Protein AF-A0A3N5ZUY0-F1 (afdb_monomer)

Radius of gyration: 18.71 Å; Cα contacts (8 Å, |Δi|>4): 195; chains: 1; bounding box: 30×51×69 Å

Structure (mmCIF, N/CA/C/O backbone):
data_AF-A0A3N5ZUY0-F1
#
_entry.id   AF-A0A3N5ZUY0-F1
#
loop_
_atom_site.group_PDB
_atom_site.id
_atom_site.type_symbol
_atom_site.label_atom_id
_atom_site.label_alt_id
_atom_site.label_comp_id
_atom_site.label_asym_id
_atom_site.label_entity_id
_atom_site.label_seq_id
_atom_site.pdbx_PDB_ins_code
_atom_site.Cartn_x
_atom_site.Cartn_y
_atom_site.Cartn_z
_atom_site.occupancy
_atom_site.B_iso_or_equiv
_atom_site.auth_seq_id
_atom_site.auth_comp_id
_atom_site.auth_asym_id
_atom_site.auth_atom_id
_atom_site.pdbx_PDB_model_num
ATOM 1 N N . MET A 1 1 ? 8.581 -37.734 46.203 1.00 35.03 1 MET A N 1
ATOM 2 C CA . MET A 1 1 ? 8.611 -36.253 46.186 1.00 35.03 1 MET A CA 1
ATOM 3 C C . MET A 1 1 ? 8.329 -35.768 44.762 1.00 35.03 1 MET A C 1
ATOM 5 O O . MET A 1 1 ? 8.780 -36.423 43.837 1.00 35.03 1 MET A O 1
ATOM 9 N N . LYS A 1 2 ? 7.521 -34.695 44.662 1.00 36.44 2 LYS A N 1
ATOM 10 C CA . LYS A 1 2 ? 7.047 -33.852 43.527 1.00 36.44 2 LYS A CA 1
ATOM 11 C C . LYS A 1 2 ? 7.991 -33.642 42.307 1.00 36.44 2 LYS A C 1
ATOM 13 O O . LYS A 1 2 ? 9.194 -33.758 42.501 1.00 36.44 2 LYS A O 1
ATOM 18 N N . PRO A 1 3 ? 7.510 -33.034 41.188 1.00 45.50 3 PRO A N 1
ATOM 19 C CA . PRO A 1 3 ? 6.177 -33.120 40.562 1.00 45.50 3 PRO A CA 1
ATOM 20 C C . PRO A 1 3 ? 6.209 -33.216 39.010 1.00 45.50 3 PRO A C 1
ATOM 22 O O . PRO A 1 3 ? 7.236 -33.026 38.365 1.00 45.50 3 PRO A O 1
ATOM 25 N N . ALA A 1 4 ? 5.033 -33.459 38.423 1.00 44.31 4 ALA A N 1
ATOM 26 C CA . ALA A 1 4 ? 4.738 -33.333 36.997 1.00 44.31 4 ALA A CA 1
ATOM 27 C C . ALA A 1 4 ? 4.860 -31.877 36.506 1.00 44.31 4 ALA A C 1
ATOM 29 O O . ALA A 1 4 ? 4.351 -30.960 37.155 1.00 44.31 4 ALA A O 1
ATOM 30 N N . ALA A 1 5 ? 5.489 -31.676 35.346 1.00 41.47 5 ALA A N 1
ATOM 31 C CA . ALA A 1 5 ? 5.470 -30.406 34.631 1.00 41.47 5 ALA A CA 1
ATOM 32 C C . ALA A 1 5 ? 4.266 -30.382 33.682 1.00 41.47 5 ALA A C 1
ATOM 34 O O . ALA A 1 5 ? 4.238 -31.069 32.663 1.00 41.47 5 ALA A O 1
ATOM 35 N N . ALA A 1 6 ? 3.258 -29.595 34.050 1.00 41.34 6 ALA A N 1
ATOM 36 C CA . ALA A 1 6 ? 2.217 -29.157 33.140 1.00 41.34 6 ALA A CA 1
ATOM 37 C C . ALA A 1 6 ? 2.838 -28.184 32.126 1.00 41.34 6 ALA A C 1
ATOM 39 O O . ALA A 1 6 ? 3.292 -27.102 32.501 1.00 41.34 6 ALA A O 1
ATOM 40 N N . SER A 1 7 ? 2.862 -28.551 30.845 1.00 37.34 7 SER A N 1
ATOM 41 C CA . SER A 1 7 ? 3.088 -27.591 29.763 1.00 37.34 7 SER A CA 1
ATOM 42 C C . SER A 1 7 ? 1.818 -26.763 29.597 1.00 37.34 7 SER A C 1
ATOM 44 O O . SER A 1 7 ? 0.876 -27.170 28.922 1.00 37.34 7 SER A O 1
ATOM 46 N N . GLY A 1 8 ? 1.779 -25.625 30.288 1.00 31.70 8 GLY A N 1
ATOM 47 C CA . GLY A 1 8 ? 0.715 -24.639 30.166 1.00 31.70 8 GLY A CA 1
ATOM 48 C C . GLY A 1 8 ? 0.683 -24.042 28.763 1.00 31.70 8 GLY A C 1
ATOM 49 O O . GLY A 1 8 ? 1.672 -23.496 28.277 1.00 31.70 8 GLY A O 1
ATOM 50 N N . THR A 1 9 ? -0.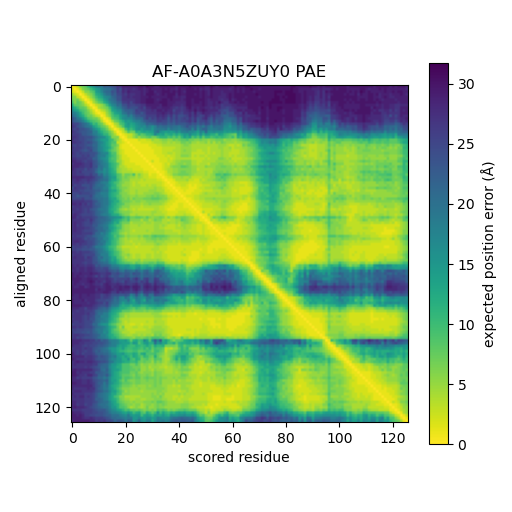473 -24.138 28.116 1.00 41.47 9 THR A N 1
ATOM 51 C CA . THR A 1 9 ? -0.840 -23.307 26.973 1.00 41.47 9 THR A CA 1
ATOM 52 C C . THR A 1 9 ? -0.956 -21.865 27.467 1.00 41.47 9 THR A C 1
ATOM 54 O O . THR A 1 9 ? -1.789 -21.571 28.322 1.00 41.47 9 THR A O 1
ATOM 57 N N . MET A 1 10 ? -0.097 -20.973 26.975 1.00 32.56 10 MET A N 1
ATOM 58 C CA . MET A 1 10 ? -0.219 -19.538 27.243 1.00 32.56 10 MET A CA 1
ATOM 59 C C . MET A 1 10 ? -1.431 -18.974 26.481 1.00 32.56 10 MET A C 1
ATOM 61 O O . MET A 1 10 ? -1.595 -19.307 25.302 1.00 32.56 10 MET A O 1
ATOM 65 N N . PRO A 1 11 ? -2.264 -18.122 27.101 1.00 35.81 11 PRO A N 1
ATOM 66 C CA . PRO A 1 11 ? -3.326 -17.423 26.391 1.00 35.81 11 PRO A CA 1
ATOM 67 C C . PRO A 1 11 ? -2.713 -16.398 25.425 1.00 35.81 11 PRO A C 1
ATOM 69 O O . PRO A 1 11 ? -1.910 -15.551 25.818 1.00 35.81 11 PRO A O 1
ATOM 72 N N . ARG A 1 12 ? -3.078 -16.495 24.141 1.00 44.53 12 ARG A N 1
ATOM 73 C CA . ARG A 1 12 ? -2.864 -15.448 23.134 1.00 44.53 12 ARG A CA 1
ATOM 74 C C . ARG A 1 12 ? -3.970 -14.411 23.306 1.00 44.53 12 ARG A C 1
ATOM 76 O O . ARG A 1 12 ? -4.952 -14.480 22.587 1.00 44.53 12 ARG A O 1
ATOM 83 N N . ASP A 1 13 ? -3.804 -13.472 24.225 1.00 48.84 13 ASP A N 1
ATOM 84 C CA . ASP A 1 13 ? -4.672 -12.295 24.285 1.00 48.84 13 ASP A CA 1
ATOM 85 C C . ASP A 1 13 ? -3.832 -11.030 24.498 1.00 48.84 13 ASP A C 1
ATOM 87 O O . ASP A 1 13 ? -3.053 -10.944 25.447 1.00 48.84 13 ASP A O 1
ATOM 91 N N . GLY A 1 14 ? -3.999 -10.049 23.599 1.00 34.62 14 GLY A N 1
ATOM 92 C CA . GLY A 1 14 ? -3.735 -8.634 23.899 1.00 34.62 14 GLY A CA 1
ATOM 93 C C . GLY A 1 14 ? -2.702 -7.866 23.061 1.00 34.62 14 GLY A C 1
ATOM 94 O O . GLY A 1 14 ? -2.469 -6.700 23.357 1.00 34.62 14 GLY A O 1
ATOM 95 N N . GLY A 1 15 ? -2.067 -8.454 22.041 1.00 32.66 15 GLY A N 1
ATOM 96 C CA . GLY A 1 15 ? -0.881 -7.841 21.408 1.00 32.66 15 GLY A CA 1
ATOM 97 C C . GLY A 1 15 ? -1.078 -6.969 20.158 1.00 32.66 15 GLY A C 1
ATOM 98 O O . GLY A 1 15 ? -0.134 -6.299 19.757 1.00 32.66 15 GLY A O 1
ATOM 99 N N . THR A 1 16 ? -2.239 -6.974 19.503 1.00 46.00 16 THR A N 1
ATOM 100 C CA . THR A 1 16 ? -2.350 -6.447 18.124 1.00 46.00 16 THR A CA 1
ATOM 101 C C . THR A 1 16 ? -2.728 -4.970 18.028 1.00 46.00 16 THR A C 1
ATOM 103 O O . THR A 1 16 ? -2.230 -4.271 17.155 1.00 46.00 16 THR A O 1
ATOM 106 N N . MET A 1 17 ? -3.521 -4.441 18.963 1.00 38.72 17 MET A N 1
ATOM 107 C CA . MET A 1 17 ? -4.096 -3.095 18.808 1.00 38.72 17 MET A CA 1
ATOM 108 C C . MET A 1 17 ? -3.067 -1.951 18.928 1.00 38.72 17 MET A C 1
ATOM 110 O O . MET A 1 17 ? -3.258 -0.887 18.350 1.00 38.72 17 MET A O 1
ATOM 114 N N . HIS A 1 18 ? -1.972 -2.147 19.675 1.00 48.22 18 HIS A N 1
ATOM 115 C CA . HIS A 1 18 ? -0.906 -1.136 19.794 1.00 48.22 18 HIS A CA 1
ATOM 116 C C . HIS A 1 18 ? 0.048 -1.150 18.592 1.00 48.22 18 HIS A C 1
ATOM 118 O O . HIS A 1 18 ? 0.488 -0.091 18.155 1.00 48.22 18 HIS A O 1
ATOM 124 N N . ALA A 1 19 ? 0.313 -2.330 18.020 1.00 54.09 19 ALA A N 1
ATOM 125 C CA . ALA A 1 19 ? 1.158 -2.459 16.836 1.00 54.09 19 ALA A CA 1
ATOM 126 C C . ALA A 1 19 ? 0.543 -1.737 15.623 1.00 54.09 19 ALA A C 1
ATOM 128 O O . ALA A 1 19 ? 1.266 -1.076 14.881 1.00 54.09 19 ALA A O 1
ATOM 129 N N . ASP A 1 20 ? -0.785 -1.78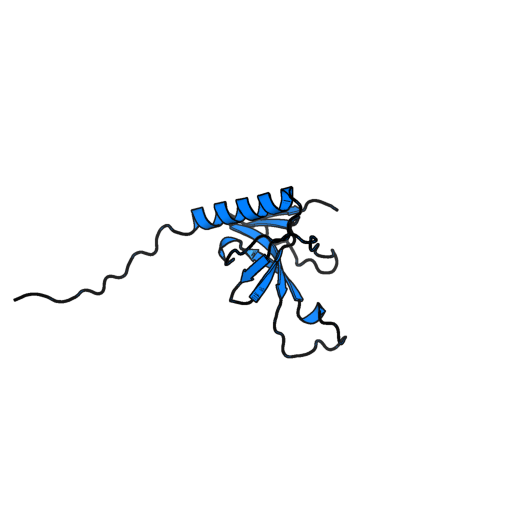5 15.483 1.00 65.25 20 ASP A N 1
ATOM 130 C CA . ASP A 1 20 ? -1.518 -1.115 14.403 1.00 65.25 20 ASP A CA 1
ATOM 131 C C . ASP A 1 20 ? -1.500 0.414 14.537 1.00 65.25 20 ASP A C 1
ATOM 133 O O . ASP A 1 20 ? -1.369 1.129 13.546 1.00 65.25 20 ASP A O 1
ATOM 137 N N . ALA A 1 21 ? -1.585 0.948 15.757 1.00 71.94 21 ALA A N 1
ATOM 138 C CA . ALA A 1 21 ? -1.545 2.393 15.975 1.00 71.94 21 ALA A CA 1
ATOM 139 C C . ALA A 1 21 ? -0.154 2.981 15.674 1.00 71.94 21 ALA A C 1
ATOM 141 O O . ALA A 1 21 ? -0.055 4.005 14.994 1.00 71.94 21 ALA A O 1
ATOM 142 N N . ASP A 1 22 ? 0.914 2.314 16.120 1.00 73.19 22 ASP A N 1
ATOM 143 C CA . ASP A 1 22 ? 2.299 2.735 15.869 1.00 73.19 22 ASP A CA 1
ATOM 144 C C . ASP A 1 22 ? 2.653 2.636 14.378 1.00 73.19 22 ASP A C 1
ATOM 146 O O . ASP A 1 22 ? 3.270 3.539 13.804 1.00 73.19 22 ASP A O 1
ATOM 150 N N . ALA A 1 23 ? 2.188 1.568 13.731 1.00 71.56 23 ALA A N 1
ATOM 151 C CA . ALA A 1 23 ? 2.246 1.369 12.293 1.00 71.56 23 ALA A CA 1
ATOM 152 C C . ALA A 1 23 ? 1.615 2.522 11.507 1.00 71.56 23 ALA A C 1
ATOM 154 O O . ALA A 1 23 ? 2.241 3.121 10.629 1.00 71.56 23 ALA A O 1
ATOM 155 N N . ILE A 1 24 ? 0.364 2.842 11.841 1.00 76.25 24 ILE A N 1
ATOM 156 C CA . ILE A 1 24 ? -0.407 3.899 11.193 1.00 76.25 24 ILE A CA 1
ATOM 157 C C . ILE A 1 24 ? 0.244 5.258 11.452 1.00 76.25 24 ILE A C 1
ATOM 159 O O . ILE A 1 24 ? 0.366 6.056 10.522 1.00 76.25 24 ILE A O 1
ATOM 163 N N . ALA A 1 25 ? 0.717 5.521 12.673 1.00 79.44 25 ALA A N 1
ATOM 164 C CA . ALA A 1 25 ? 1.403 6.763 13.015 1.00 79.44 25 ALA A CA 1
ATOM 165 C C . ALA A 1 25 ? 2.697 6.945 12.205 1.00 79.44 25 ALA A C 1
ATOM 167 O O . ALA A 1 25 ? 2.955 8.044 11.708 1.00 79.44 25 ALA A O 1
ATOM 168 N N . LEU A 1 26 ? 3.476 5.876 12.014 1.00 76.81 26 LEU A N 1
ATOM 169 C CA . LEU A 1 26 ? 4.679 5.889 11.181 1.00 76.81 26 LEU A CA 1
ATOM 170 C C . LEU A 1 26 ? 4.346 6.150 9.708 1.00 76.81 26 LEU A C 1
ATOM 172 O O . LEU A 1 26 ? 4.991 6.994 9.086 1.00 76.81 26 LEU A O 1
ATOM 176 N N . ILE A 1 27 ? 3.324 5.483 9.164 1.00 76.00 27 ILE A N 1
ATOM 177 C CA . ILE A 1 27 ? 2.872 5.688 7.779 1.00 76.00 27 ILE A CA 1
ATOM 178 C C . ILE A 1 27 ? 2.412 7.136 7.585 1.00 76.00 27 ILE A C 1
ATOM 180 O O . ILE A 1 27 ? 2.927 7.834 6.714 1.00 76.00 27 ILE A O 1
ATOM 184 N N . CYS A 1 28 ? 1.520 7.625 8.449 1.00 77.62 28 CYS A N 1
ATOM 185 C CA . CYS A 1 28 ? 1.038 9.005 8.416 1.00 77.62 28 CYS A CA 1
ATOM 186 C C . CYS A 1 28 ? 2.183 10.019 8.571 1.00 77.62 28 CYS A C 1
ATOM 188 O O . CYS A 1 28 ? 2.196 11.059 7.913 1.00 77.62 28 CYS A O 1
ATOM 190 N N . GLY A 1 29 ? 3.156 9.738 9.441 1.00 78.25 29 GLY A N 1
ATOM 191 C CA . GLY A 1 29 ? 4.335 10.578 9.639 1.00 78.25 29 GLY A CA 1
ATOM 192 C C . GLY A 1 29 ? 5.207 10.649 8.387 1.00 78.25 29 GLY A C 1
ATOM 193 O O . GLY A 1 29 ? 5.574 11.743 7.960 1.00 78.25 29 GLY A O 1
ATOM 194 N N . ALA A 1 30 ? 5.478 9.502 7.761 1.00 75.06 30 ALA A N 1
ATOM 195 C CA . ALA A 1 30 ? 6.237 9.413 6.519 1.00 75.06 30 ALA A CA 1
ATOM 196 C C . ALA A 1 30 ? 5.532 10.118 5.348 1.00 75.06 30 ALA A C 1
ATOM 198 O O . ALA A 1 30 ? 6.201 10.785 4.559 1.00 75.06 30 ALA A O 1
ATOM 199 N N . MET A 1 31 ? 4.195 10.059 5.280 1.00 71.44 31 MET A N 1
ATOM 200 C CA . MET A 1 31 ? 3.401 10.848 4.328 1.00 71.44 31 MET A CA 1
ATOM 201 C C . MET A 1 31 ? 3.621 12.354 4.525 1.00 71.44 31 MET A C 1
ATOM 203 O O . MET A 1 31 ? 3.911 13.080 3.583 1.00 71.44 31 MET A O 1
ATOM 207 N N . ARG A 1 32 ? 3.569 12.859 5.759 1.00 75.81 32 ARG A N 1
ATOM 208 C CA . ARG A 1 32 ? 3.728 14.308 6.002 1.00 75.81 32 ARG A CA 1
ATOM 209 C C . ARG A 1 32 ? 5.086 14.857 5.574 1.00 75.81 32 ARG A C 1
ATOM 211 O O . ARG A 1 32 ? 5.183 16.025 5.215 1.00 75.81 32 ARG A O 1
ATOM 218 N N . VAL A 1 33 ? 6.135 14.040 5.642 1.00 76.00 33 VAL A N 1
ATOM 219 C CA . VAL A 1 33 ? 7.513 14.454 5.322 1.00 76.00 33 VAL A CA 1
ATOM 220 C C . VAL A 1 33 ? 7.989 13.964 3.958 1.00 76.00 33 VAL A C 1
ATOM 222 O O . VAL A 1 33 ? 9.176 14.068 3.654 1.00 76.00 33 VAL A O 1
ATOM 225 N N . HIS A 1 34 ? 7.080 13.426 3.143 1.00 72.50 34 HIS A N 1
ATOM 226 C CA . HIS A 1 34 ? 7.386 12.885 1.824 1.00 72.50 34 HIS A CA 1
ATOM 227 C C . HIS A 1 34 ? 8.498 11.814 1.842 1.00 72.50 34 HIS A C 1
ATOM 229 O O . HIS A 1 34 ? 9.356 11.767 0.964 1.00 72.50 34 HIS A O 1
ATOM 235 N N . ALA A 1 35 ? 8.498 10.944 2.857 1.00 76.75 35 ALA A N 1
ATOM 236 C CA . ALA A 1 35 ? 9.425 9.818 2.959 1.00 76.75 35 ALA A CA 1
ATOM 237 C C . ALA A 1 35 ? 8.855 8.552 2.305 1.00 76.75 35 ALA A C 1
ATOM 239 O O . ALA A 1 35 ? 7.639 8.373 2.197 1.00 76.75 35 ALA A O 1
ATOM 240 N N . GLN A 1 36 ? 9.747 7.646 1.902 1.00 78.69 36 GLN A N 1
ATOM 241 C CA . GLN A 1 36 ? 9.373 6.335 1.393 1.00 78.69 36 GLN A CA 1
ATOM 242 C C . GLN A 1 36 ? 9.195 5.364 2.563 1.00 78.69 36 GLN A C 1
ATOM 244 O O . GLN A 1 36 ? 10.091 5.193 3.391 1.00 78.69 36 GLN A O 1
ATOM 249 N N . VAL A 1 37 ? 8.052 4.680 2.587 1.00 80.25 37 VAL A N 1
ATOM 250 C CA . VAL A 1 37 ? 7.803 3.577 3.518 1.00 80.25 37 VAL A CA 1
ATOM 251 C C . VAL A 1 37 ? 7.991 2.264 2.776 1.00 80.25 37 VAL A C 1
ATOM 253 O O . VAL A 1 37 ? 7.410 2.039 1.707 1.00 80.25 37 VAL A O 1
ATOM 256 N N . ARG A 1 38 ? 8.845 1.407 3.332 1.00 83.38 38 ARG A N 1
ATOM 257 C CA . ARG A 1 38 ? 9.010 0.025 2.880 1.00 83.38 38 ARG A CA 1
ATOM 258 C C . ARG A 1 38 ? 8.282 -0.903 3.839 1.00 83.38 38 ARG A C 1
ATOM 260 O O . ARG A 1 38 ?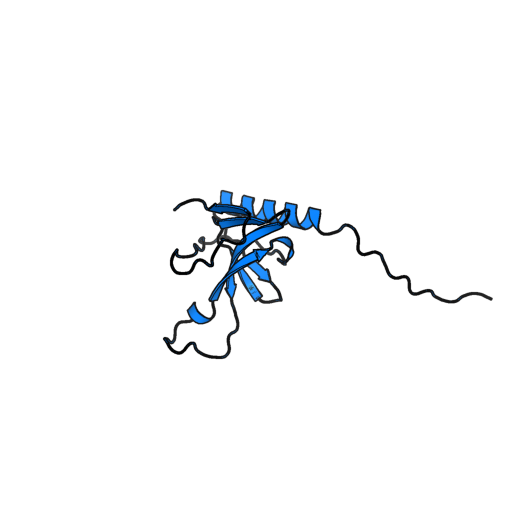 7.842 -0.462 4.886 1.00 83.38 38 ARG A O 1
ATOM 267 N N . GLY A 1 39 ? 8.135 -2.169 3.479 1.00 82.12 39 GLY A N 1
ATOM 268 C CA . GLY A 1 39 ? 7.415 -3.186 4.241 1.00 82.12 39 GLY A CA 1
ATOM 269 C C . GLY A 1 39 ? 7.985 -4.569 3.998 1.00 82.12 39 GLY A C 1
ATOM 270 O O . GLY A 1 39 ? 8.628 -4.786 2.969 1.00 82.12 39 GLY A O 1
ATOM 271 N N . TYR A 1 40 ? 7.681 -5.504 4.894 1.00 83.19 40 TYR A N 1
ATOM 272 C CA . TYR A 1 40 ? 7.697 -6.922 4.557 1.00 83.19 40 TYR A CA 1
ATOM 273 C C . TYR A 1 40 ? 6.335 -7.556 4.849 1.00 83.19 40 TYR A C 1
ATOM 275 O O . TYR A 1 40 ? 5.715 -7.261 5.870 1.00 83.19 40 TYR A O 1
ATOM 283 N N . LEU A 1 41 ? 5.881 -8.422 3.943 1.00 83.06 41 LEU A N 1
ATOM 284 C CA . LEU A 1 41 ? 4.699 -9.275 4.100 1.00 83.06 41 LEU A CA 1
ATOM 285 C C . LEU A 1 41 ? 5.081 -10.684 3.670 1.00 83.06 41 LEU A C 1
ATOM 287 O O . LEU A 1 41 ? 5.461 -10.900 2.518 1.00 83.06 41 LEU A O 1
ATOM 291 N N . ASP A 1 42 ? 5.001 -11.637 4.594 1.00 83.06 42 ASP A N 1
ATOM 292 C CA . ASP A 1 42 ? 5.404 -13.029 4.356 1.00 83.06 42 ASP A CA 1
ATOM 293 C C . ASP A 1 42 ? 6.819 -13.150 3.754 1.00 83.06 42 ASP A C 1
ATOM 295 O O . ASP A 1 42 ? 7.059 -13.931 2.836 1.00 83.06 42 ASP A O 1
ATOM 299 N N . GLY A 1 43 ? 7.760 -12.317 4.217 1.00 79.31 43 GLY A N 1
ATOM 300 C CA . GLY A 1 43 ? 9.136 -12.281 3.704 1.00 79.31 43 GLY A CA 1
ATOM 301 C C . GLY A 1 43 ? 9.322 -11.566 2.358 1.00 79.31 43 GLY A C 1
ATOM 302 O O . GLY A 1 43 ? 10.447 -11.484 1.874 1.00 79.31 43 GLY A O 1
ATOM 303 N N . ARG A 1 44 ? 8.262 -11.006 1.762 1.00 81.88 44 ARG A N 1
ATOM 304 C CA . ARG A 1 44 ? 8.328 -10.241 0.506 1.00 81.88 44 ARG A CA 1
ATOM 305 C C . ARG A 1 44 ? 8.426 -8.752 0.771 1.00 81.88 44 ARG A C 1
ATOM 307 O O . ARG A 1 44 ? 7.680 -8.225 1.592 1.00 81.88 44 ARG A O 1
ATOM 314 N N . GLY A 1 45 ? 9.312 -8.074 0.046 1.00 84.50 45 GLY A N 1
ATOM 315 C CA . GLY A 1 45 ? 9.459 -6.625 0.127 1.00 84.50 45 GLY A CA 1
ATOM 316 C C . GLY A 1 45 ? 8.234 -5.899 -0.429 1.00 84.50 45 GLY A C 1
ATOM 317 O O . GLY A 1 45 ? 7.701 -6.265 -1.476 1.00 84.50 45 GLY A O 1
ATOM 318 N N . ILE A 1 46 ? 7.812 -4.842 0.258 1.00 85.75 46 ILE A N 1
ATOM 319 C CA . ILE A 1 46 ? 6.701 -3.982 -0.153 1.00 85.75 46 ILE A CA 1
ATOM 320 C C . ILE A 1 46 ? 7.184 -2.536 -0.200 1.00 85.75 46 ILE A C 1
ATOM 322 O O . ILE A 1 46 ? 7.930 -2.093 0.675 1.00 85.75 46 ILE A O 1
ATOM 326 N N . ARG A 1 47 ? 6.732 -1.776 -1.197 1.00 86.94 47 ARG A N 1
ATOM 327 C CA . ARG A 1 47 ? 6.820 -0.308 -1.207 1.00 86.94 47 ARG A CA 1
ATOM 328 C C . ARG A 1 47 ? 5.429 0.283 -1.102 1.00 86.94 47 ARG A C 1
ATOM 330 O O . ARG A 1 47 ? 4.544 -0.128 -1.845 1.00 86.94 47 ARG A O 1
ATOM 337 N N . PHE A 1 48 ? 5.212 1.212 -0.181 1.00 85.81 48 PHE A N 1
ATOM 338 C CA . PHE A 1 48 ? 3.858 1.713 0.045 1.00 85.81 48 PHE A CA 1
ATOM 339 C C . PHE A 1 48 ? 3.517 2.797 -0.968 1.00 85.81 48 PHE A C 1
ATOM 341 O O . PHE A 1 48 ? 4.390 3.539 -1.420 1.00 85.81 48 PHE A O 1
ATOM 348 N N . CYS A 1 49 ? 2.232 2.872 -1.292 1.00 85.69 49 CYS A N 1
ATOM 349 C CA . CYS A 1 49 ? 1.589 3.984 -1.963 1.00 85.69 49 CYS A CA 1
ATOM 350 C C . CYS A 1 49 ? 1.115 4.948 -0.867 1.00 85.69 49 CYS A C 1
ATOM 352 O O . CYS A 1 49 ? 0.029 4.750 -0.320 1.00 85.69 49 CYS A O 1
ATOM 354 N N . PRO A 1 50 ? 1.923 5.952 -0.480 1.00 72.19 50 PRO A N 1
ATOM 355 C CA . PRO A 1 50 ? 1.688 6.721 0.743 1.00 72.19 50 PRO A CA 1
ATOM 356 C C . PRO A 1 50 ? 0.331 7.427 0.735 1.00 72.19 50 PRO A C 1
ATOM 358 O O . PRO A 1 50 ? -0.304 7.537 1.767 1.00 72.19 50 PRO A O 1
ATOM 361 N N . HIS A 1 51 ? -0.164 7.828 -0.431 1.00 76.69 51 HIS A N 1
ATOM 362 C CA . HIS A 1 51 ? -1.419 8.560 -0.577 1.00 76.69 51 HIS A CA 1
ATOM 363 C C . HIS A 1 51 ? -2.680 7.673 -0.635 1.00 76.69 51 HIS A C 1
ATOM 365 O O . HIS A 1 51 ? -3.731 8.181 -1.012 1.00 76.69 51 HIS A O 1
ATOM 371 N N . ALA A 1 52 ? -2.600 6.363 -0.364 1.00 85.12 52 ALA A N 1
ATOM 372 C CA . ALA A 1 52 ? -3.728 5.439 -0.514 1.00 85.12 52 ALA A CA 1
ATOM 373 C C . ALA A 1 52 ? -3.895 4.521 0.708 1.00 85.12 52 ALA A C 1
ATOM 375 O O . ALA A 1 52 ? -3.256 3.469 0.822 1.00 85.12 52 ALA A O 1
ATOM 376 N N . LEU A 1 53 ? -4.810 4.922 1.593 1.00 86.69 53 LEU A N 1
ATOM 377 C CA . LEU A 1 53 ? -5.230 4.187 2.783 1.00 86.69 53 LEU A CA 1
ATOM 378 C C . LEU A 1 53 ? -6.690 3.747 2.652 1.00 86.69 53 LEU A C 1
ATOM 380 O O . LEU A 1 53 ? -7.496 4.392 1.987 1.00 86.69 53 LEU A O 1
ATOM 384 N N . GLY A 1 54 ? -7.035 2.638 3.288 1.00 88.69 54 GLY A N 1
ATOM 385 C CA . GLY A 1 54 ? -8.374 2.069 3.280 1.00 88.69 54 GLY A CA 1
ATOM 386 C C . GLY A 1 54 ? -8.765 1.542 4.649 1.00 88.69 54 GLY A C 1
ATOM 387 O O . GLY A 1 54 ? -7.901 1.154 5.431 1.00 88.69 54 GLY A O 1
ATOM 388 N N . ILE A 1 55 ? -10.062 1.501 4.932 1.00 89.12 55 ILE A N 1
ATOM 389 C CA . ILE A 1 55 ? -10.611 0.938 6.168 1.00 89.12 55 ILE A CA 1
ATOM 390 C C . ILE A 1 55 ? -11.646 -0.122 5.812 1.00 89.12 55 ILE A C 1
ATOM 392 O O . ILE A 1 55 ? -12.472 0.079 4.920 1.00 89.12 55 ILE A O 1
ATOM 396 N N . ARG A 1 56 ? -11.629 -1.245 6.530 1.00 91.12 56 ARG A N 1
ATOM 397 C CA . ARG A 1 56 ? -12.696 -2.249 6.515 1.00 91.12 56 ARG A CA 1
ATOM 398 C C . ARG A 1 56 ? -12.955 -2.733 7.936 1.00 91.12 56 ARG A C 1
ATOM 400 O O . ARG A 1 56 ? -12.152 -3.475 8.492 1.00 91.12 56 ARG A O 1
ATOM 407 N N . GLY A 1 57 ? -14.102 -2.368 8.503 1.00 89.25 57 GLY A N 1
ATOM 408 C CA . GLY A 1 57 ? -14.359 -2.625 9.922 1.00 89.25 57 GLY A CA 1
ATOM 409 C C . GLY A 1 57 ? -13.317 -1.912 10.786 1.00 89.25 57 GLY A C 1
ATOM 410 O O . GLY A 1 57 ? -13.121 -0.713 10.628 1.00 89.25 57 GLY A O 1
ATOM 411 N N . GLU A 1 58 ? -12.634 -2.650 11.658 1.00 86.50 58 GLU A N 1
ATOM 412 C CA . GLU A 1 58 ? -11.547 -2.117 12.499 1.00 86.50 58 GLU A CA 1
ATOM 413 C C . GLU A 1 58 ? -10.171 -2.178 11.814 1.00 86.50 58 GLU A C 1
ATOM 415 O O . GLU A 1 58 ? -9.182 -1.678 12.345 1.00 86.50 58 GLU A O 1
ATOM 420 N N . ASP A 1 59 ? -10.096 -2.771 10.620 1.00 89.00 59 ASP A N 1
ATOM 421 C CA . ASP A 1 59 ? -8.836 -3.008 9.933 1.00 89.00 59 ASP A CA 1
ATOM 422 C C . ASP A 1 59 ? -8.458 -1.859 9.009 1.00 89.00 59 ASP A C 1
ATOM 424 O O . ASP A 1 59 ? -9.228 -1.458 8.131 1.00 89.00 59 ASP A O 1
ATOM 428 N N . THR A 1 60 ? -7.215 -1.401 9.146 1.00 87.94 60 THR A N 1
ATOM 429 C CA . THR A 1 60 ? -6.603 -0.453 8.213 1.00 87.94 60 THR A CA 1
ATOM 430 C C . THR A 1 60 ? -5.820 -1.197 7.139 1.00 87.94 60 THR A C 1
ATOM 432 O O . THR A 1 60 ? -5.108 -2.164 7.416 1.00 87.94 60 THR A O 1
ATOM 435 N N . TYR A 1 61 ? -5.931 -0.722 5.906 1.00 89.69 61 TYR A N 1
ATOM 436 C CA . TYR A 1 61 ? -5.234 -1.225 4.734 1.00 89.69 61 TYR A CA 1
ATOM 437 C C . TYR A 1 61 ? -4.420 -0.102 4.102 1.00 89.69 61 TYR A C 1
ATOM 439 O O . TYR A 1 61 ? -4.858 1.045 4.041 1.00 89.69 61 TYR A O 1
ATOM 447 N N . VAL A 1 62 ? -3.252 -0.444 3.575 1.00 88.06 62 VAL A N 1
ATOM 448 C CA . VAL A 1 62 ? -2.444 0.443 2.739 1.00 88.06 62 VAL A CA 1
ATOM 449 C C . VAL A 1 62 ? -2.290 -0.187 1.367 1.00 88.06 62 VAL A C 1
ATOM 451 O O . VAL A 1 62 ? -2.122 -1.404 1.241 1.00 88.06 62 VAL A O 1
ATOM 454 N N . LEU A 1 63 ? -2.368 0.625 0.319 1.00 90.12 63 LEU A N 1
ATOM 455 C CA . LEU A 1 63 ? -2.019 0.155 -1.010 1.00 90.12 63 LEU A CA 1
ATOM 456 C C . LEU A 1 63 ? -0.492 0.045 -1.097 1.00 90.12 63 LEU A C 1
ATOM 458 O O . LEU A 1 63 ? 0.220 1.012 -0.844 1.00 90.12 63 LEU A O 1
ATOM 462 N N . GLY A 1 64 ? 0.028 -1.125 -1.451 1.00 89.75 64 GLY A N 1
ATOM 463 C CA . GLY A 1 64 ? 1.465 -1.357 -1.566 1.00 89.75 64 GLY A CA 1
ATOM 464 C C . GLY A 1 64 ? 1.826 -2.137 -2.819 1.00 89.75 64 GLY A C 1
ATOM 465 O O . GLY A 1 64 ? 1.060 -2.979 -3.285 1.00 89.75 64 GLY A O 1
ATOM 466 N N . LEU A 1 65 ? 2.998 -1.839 -3.372 1.00 89.44 65 LEU A N 1
ATOM 467 C CA . LEU A 1 65 ? 3.613 -2.594 -4.449 1.00 89.44 65 LEU A CA 1
ATOM 468 C C . LEU A 1 65 ? 4.392 -3.748 -3.829 1.00 89.44 65 LEU A C 1
ATOM 470 O O . LEU A 1 65 ? 5.448 -3.535 -3.227 1.00 89.44 65 LEU A O 1
ATOM 474 N N . VAL A 1 66 ? 3.849 -4.954 -3.950 1.00 87.88 66 VAL A N 1
ATOM 475 C CA . VAL A 1 66 ? 4.508 -6.186 -3.520 1.00 87.88 66 VAL A CA 1
ATOM 476 C C . VAL A 1 66 ? 5.511 -6.588 -4.590 1.00 87.88 66 VAL A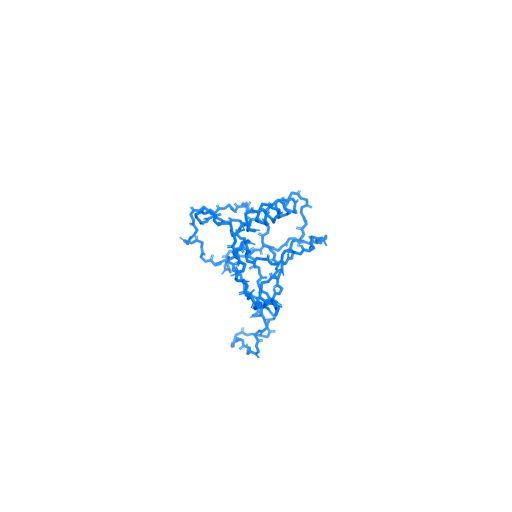 C 1
ATOM 478 O O . VAL A 1 66 ? 5.168 -6.648 -5.770 1.00 87.88 66 VAL A O 1
ATOM 481 N N . LEU A 1 67 ? 6.749 -6.848 -4.177 1.00 82.44 67 LEU A N 1
ATOM 482 C CA . LEU A 1 67 ? 7.785 -7.418 -5.030 1.00 82.44 67 LEU A CA 1
ATOM 483 C C . LEU A 1 67 ? 7.672 -8.943 -4.944 1.00 82.44 67 LEU A C 1
ATOM 485 O O . LEU A 1 67 ? 8.109 -9.550 -3.965 1.00 82.44 67 LEU A O 1
ATOM 489 N N . ASP A 1 68 ? 7.035 -9.552 -5.938 1.00 73.44 68 ASP A N 1
ATOM 490 C CA . ASP A 1 68 ? 6.915 -11.000 -6.038 1.00 73.44 68 ASP A CA 1
ATOM 491 C C . ASP A 1 68 ? 8.126 -11.584 -6.773 1.00 73.44 68 ASP A C 1
ATOM 493 O O . ASP A 1 68 ? 8.483 -11.160 -7.871 1.00 73.44 68 ASP A O 1
ATOM 497 N N . GLU A 1 69 ? 8.707 -12.649 -6.225 1.00 60.53 69 GLU A N 1
ATOM 498 C CA . GLU A 1 69 ? 9.666 -13.494 -6.939 1.00 60.53 69 GLU A CA 1
ATOM 499 C C . GLU A 1 69 ? 8.916 -14.477 -7.853 1.00 60.53 69 GLU A C 1
ATOM 501 O O . GLU A 1 69 ? 8.852 -15.682 -7.597 1.00 60.53 69 GLU A O 1
ATOM 506 N N . ARG A 1 70 ? 8.286 -13.988 -8.926 1.00 58.50 70 ARG A N 1
ATOM 507 C CA . ARG A 1 70 ? 7.736 -14.903 -9.939 1.00 58.50 70 ARG A CA 1
ATOM 508 C C . ARG A 1 70 ? 8.896 -15.527 -10.724 1.00 58.50 70 ARG A C 1
ATOM 510 O O . ARG A 1 70 ? 9.803 -14.837 -11.173 1.00 58.50 70 ARG A O 1
ATOM 517 N N . ARG A 1 71 ? 8.882 -16.855 -10.885 1.00 50.22 71 ARG A N 1
ATOM 518 C CA . ARG A 1 71 ? 9.888 -17.586 -11.684 1.00 50.22 71 ARG A CA 1
ATOM 519 C C . ARG A 1 71 ? 9.548 -17.644 -13.173 1.00 50.22 71 ARG A C 1
ATOM 521 O O . ARG A 1 71 ? 10.435 -17.896 -13.981 1.00 50.22 71 ARG A O 1
ATOM 528 N N . GLU A 1 72 ? 8.286 -17.422 -13.531 1.00 53.41 72 GLU A N 1
ATOM 529 C CA . GLU A 1 72 ? 7.801 -17.534 -14.907 1.00 53.41 72 GLU A CA 1
ATOM 530 C C . GLU A 1 72 ? 7.562 -16.145 -15.524 1.00 53.41 72 GLU A C 1
ATOM 532 O O . GLU A 1 72 ? 6.861 -15.326 -14.922 1.00 53.41 72 GLU A O 1
ATOM 537 N N . PRO A 1 73 ? 8.114 -15.866 -16.721 1.00 51.25 73 PRO A N 1
ATOM 538 C CA . PRO A 1 73 ? 7.817 -14.648 -17.466 1.00 51.25 73 PRO A CA 1
ATOM 539 C C . PRO A 1 73 ? 6.330 -14.577 -17.825 1.00 51.25 73 PRO A C 1
ATOM 541 O O . PRO A 1 73 ? 5.765 -15.534 -18.356 1.00 51.25 73 PRO A O 1
ATOM 544 N N . VAL A 1 74 ? 5.695 -13.422 -17.619 1.00 54.44 74 VAL A N 1
ATOM 545 C CA . VAL A 1 74 ? 4.376 -13.164 -18.213 1.00 54.44 74 VAL A 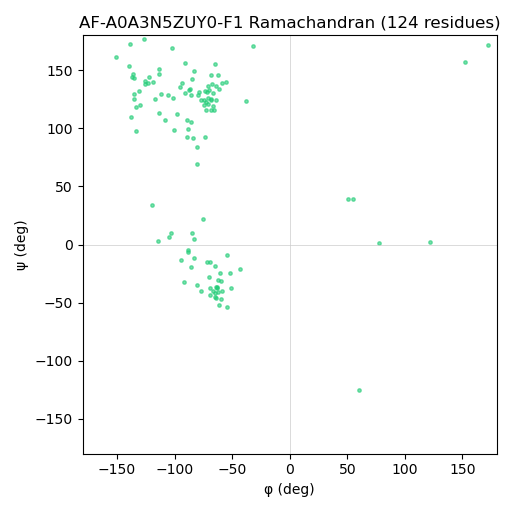CA 1
ATOM 546 C C . VAL A 1 74 ? 4.573 -13.002 -19.722 1.00 54.44 74 VAL A C 1
ATOM 548 O O . VAL A 1 74 ? 5.462 -12.272 -20.156 1.00 54.44 74 VAL A O 1
ATOM 551 N N . ALA A 1 75 ? 3.741 -13.672 -20.525 1.00 52.28 75 ALA A N 1
ATOM 552 C CA . ALA A 1 75 ? 3.909 -13.853 -21.974 1.00 52.28 75 ALA A CA 1
ATOM 553 C C . ALA A 1 75 ? 4.090 -12.567 -22.820 1.00 52.28 75 ALA A C 1
ATOM 555 O O . ALA A 1 75 ? 4.431 -12.661 -23.994 1.00 52.28 75 ALA A O 1
ATOM 556 N N . ASN A 1 76 ? 3.902 -11.375 -22.243 1.00 50.75 76 ASN A N 1
ATOM 557 C CA . ASN A 1 76 ? 3.883 -10.091 -22.946 1.00 50.75 76 ASN A CA 1
ATOM 558 C C . ASN A 1 76 ? 4.971 -9.090 -22.496 1.00 50.75 76 ASN A C 1
ATOM 560 O O . ASN A 1 76 ? 4.731 -7.884 -22.531 1.00 50.75 76 ASN A O 1
ATOM 564 N N . GLY A 1 77 ? 6.174 -9.538 -22.113 1.00 50.19 77 GLY A N 1
A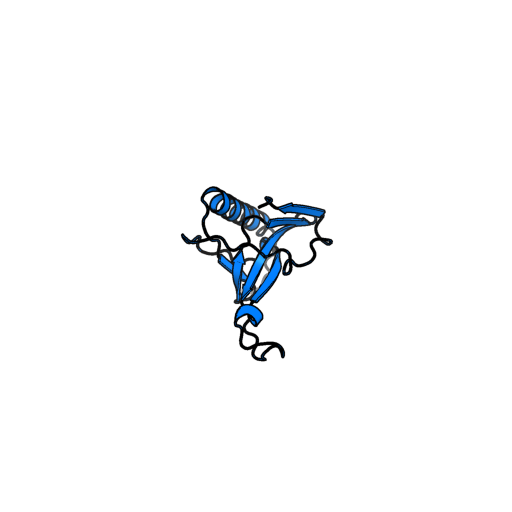TOM 565 C CA . GLY A 1 77 ? 7.360 -8.671 -22.205 1.00 50.19 77 GLY A CA 1
ATOM 566 C C . GLY A 1 77 ? 8.500 -8.937 -21.209 1.00 50.19 77 GLY A C 1
ATOM 567 O O . GLY A 1 77 ? 8.268 -9.461 -20.123 1.00 50.19 77 GLY A O 1
ATOM 568 N N . PRO A 1 78 ? 9.741 -8.521 -21.537 1.00 46.00 78 PRO A N 1
ATOM 569 C CA . PRO A 1 78 ? 10.949 -8.697 -20.714 1.00 46.00 78 PRO A CA 1
ATOM 570 C C . PRO A 1 78 ? 11.019 -7.743 -19.502 1.00 46.00 78 PRO A C 1
ATOM 572 O O . PRO A 1 78 ? 12.095 -7.426 -19.002 1.00 46.00 78 PRO A O 1
ATOM 575 N N . ASP A 1 79 ? 9.882 -7.224 -19.054 1.00 62.34 79 ASP A N 1
ATOM 576 C CA . ASP A 1 79 ? 9.814 -6.039 -18.211 1.00 62.34 79 ASP A CA 1
ATOM 577 C C . ASP A 1 79 ? 9.676 -6.401 -16.736 1.00 62.34 79 ASP A C 1
ATOM 579 O O . ASP A 1 79 ? 8.626 -6.877 -16.333 1.00 62.34 79 ASP A O 1
ATOM 583 N N . TRP A 1 80 ? 10.693 -6.124 -15.918 1.00 60.38 80 TRP A N 1
ATOM 584 C CA . TRP A 1 80 ? 10.705 -6.357 -14.464 1.00 60.38 80 TRP A CA 1
ATOM 585 C C . TRP A 1 80 ? 9.413 -5.954 -13.731 1.00 60.38 80 TRP A C 1
ATOM 587 O O . TRP A 1 80 ? 9.152 -6.474 -12.650 1.00 60.38 80 TRP A O 1
ATOM 597 N N . ARG A 1 81 ? 8.586 -5.067 -14.303 1.00 61.25 81 ARG A N 1
ATOM 598 C CA . ARG A 1 81 ? 7.238 -4.736 -13.821 1.00 61.25 81 ARG A CA 1
ATOM 599 C C . ARG A 1 81 ? 6.332 -5.959 -13.602 1.00 61.25 81 ARG A C 1
ATOM 601 O O . ARG A 1 81 ? 5.443 -5.867 -12.768 1.00 61.25 81 ARG A O 1
ATOM 608 N N . TRP A 1 82 ? 6.554 -7.101 -14.266 1.00 62.66 82 TRP A N 1
ATOM 609 C CA . TRP A 1 82 ? 5.796 -8.341 -13.997 1.00 62.66 82 TRP A CA 1
ATOM 610 C C . TRP A 1 82 ? 6.143 -9.017 -12.658 1.00 62.66 82 TRP A C 1
ATOM 612 O O . TRP A 1 82 ? 5.382 -9.867 -12.196 1.00 62.66 82 TRP A O 1
ATOM 622 N N . LEU A 1 83 ? 7.255 -8.635 -12.022 1.00 69.50 83 LEU A N 1
ATOM 623 C CA . LEU A 1 83 ? 7.621 -9.043 -10.658 1.00 69.50 83 LEU A CA 1
ATOM 624 C C . LEU A 1 83 ? 6.948 -8.168 -9.592 1.00 69.50 83 LEU A C 1
ATOM 626 O O . LEU A 1 83 ? 7.279 -8.271 -8.414 1.00 69.50 83 LEU A O 1
ATOM 630 N N . MET A 1 84 ? 6.066 -7.246 -9.981 1.00 77.12 84 MET A N 1
ATOM 631 C CA . MET A 1 84 ? 5.495 -6.273 -9.061 1.00 77.12 84 MET A CA 1
ATOM 632 C C . MET A 1 84 ? 3.979 -6.211 -9.200 1.00 77.12 84 MET A C 1
ATOM 634 O O . MET A 1 84 ? 3.448 -6.093 -10.303 1.00 77.12 84 MET A O 1
ATOM 638 N N . GLU A 1 85 ? 3.276 -6.265 -8.072 1.00 85.12 85 GLU A N 1
ATOM 639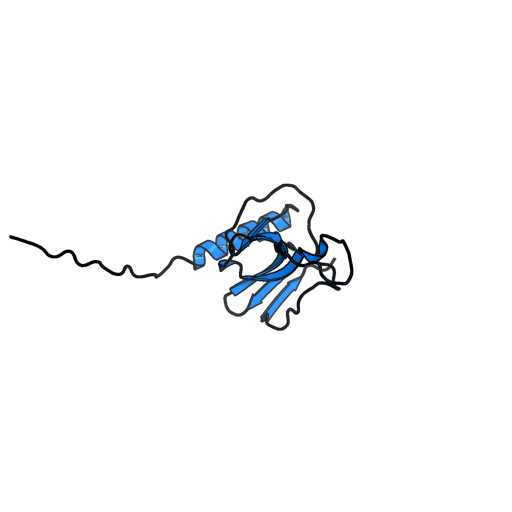 C CA . GLU A 1 85 ? 1.814 -6.246 -8.041 1.00 85.12 85 GLU A CA 1
ATOM 640 C C . GLU A 1 85 ? 1.302 -5.289 -6.964 1.00 85.12 85 GLU A C 1
ATOM 642 O O . GLU A 1 85 ? 1.725 -5.338 -5.807 1.00 85.12 85 GLU A O 1
ATOM 647 N N . TRP A 1 86 ? 0.376 -4.406 -7.343 1.00 88.25 86 TRP A N 1
ATOM 648 C CA . TRP A 1 86 ? -0.303 -3.526 -6.399 1.00 88.25 86 TRP A CA 1
ATOM 649 C C . TRP A 1 86 ? -1.380 -4.291 -5.640 1.00 88.25 86 TRP A C 1
ATOM 651 O O . TRP A 1 86 ? -2.293 -4.856 -6.242 1.00 88.25 86 TRP A O 1
ATOM 661 N N . ARG A 1 87 ? -1.305 -4.271 -4.310 1.00 90.88 87 ARG A N 1
ATOM 662 C CA . ARG A 1 87 ? -2.254 -4.959 -3.433 1.00 90.88 87 ARG A CA 1
ATOM 663 C C . ARG A 1 87 ? -2.647 -4.077 -2.261 1.00 90.88 87 ARG A C 1
ATOM 665 O O . ARG A 1 87 ? -1.820 -3.346 -1.720 1.00 90.88 87 ARG A O 1
ATOM 672 N N . TRP A 1 88 ? -3.906 -4.184 -1.848 1.00 91.56 88 TRP A N 1
ATOM 673 C CA . TRP A 1 88 ? -4.330 -3.696 -0.542 1.00 91.56 88 TRP A CA 1
ATOM 674 C C . TRP A 1 88 ? -3.819 -4.654 0.527 1.00 91.56 88 TRP A C 1
ATOM 676 O O . TRP A 1 88 ? -4.125 -5.847 0.498 1.00 91.56 88 TRP A O 1
ATOM 686 N N . ILE A 1 89 ? -3.008 -4.133 1.440 1.00 89.31 89 ILE A N 1
ATOM 687 C CA . ILE A 1 89 ? -2.315 -4.913 2.460 1.00 89.31 89 ILE A CA 1
ATOM 688 C C . ILE A 1 89 ? -2.822 -4.445 3.810 1.00 89.31 89 ILE A C 1
ATOM 690 O O . ILE A 1 89 ? -2.796 -3.248 4.098 1.00 89.31 89 ILE A O 1
ATOM 694 N N . ARG A 1 90 ? -3.305 -5.384 4.623 1.00 90.25 90 ARG A N 1
ATOM 695 C CA . ARG A 1 90 ? -3.742 -5.086 5.983 1.00 90.25 90 ARG A CA 1
ATOM 696 C C . ARG A 1 90 ? -2.529 -4.671 6.802 1.00 90.25 90 ARG A C 1
ATOM 698 O O . ARG A 1 90 ? -1.512 -5.360 6.799 1.00 90.25 90 ARG A O 1
ATOM 705 N N . VAL A 1 91 ? -2.645 -3.551 7.504 1.00 85.62 91 VAL A N 1
ATOM 706 C CA . VAL A 1 91 ? -1.523 -2.964 8.235 1.00 85.62 91 VAL A CA 1
ATOM 707 C C . VAL A 1 91 ? -1.033 -3.884 9.356 1.00 85.62 91 VAL A C 1
ATOM 709 O O . VAL A 1 91 ? 0.172 -4.032 9.519 1.00 85.62 91 VAL A O 1
ATOM 712 N N . ALA A 1 92 ? -1.949 -4.583 10.027 1.00 85.25 92 ALA A N 1
ATOM 713 C CA . ALA A 1 92 ? -1.637 -5.562 11.071 1.00 85.25 92 ALA A CA 1
ATOM 714 C C . ALA A 1 92 ? -0.777 -6.745 10.598 1.00 85.25 92 ALA A C 1
ATOM 716 O O . ALA A 1 92 ? -0.084 -7.373 11.398 1.00 85.25 92 ALA A O 1
ATOM 717 N N . ASP A 1 93 ? -0.809 -7.052 9.298 1.00 86.25 93 ASP A N 1
ATOM 718 C CA . ASP A 1 93 ? -0.045 -8.157 8.715 1.00 86.25 93 ASP A CA 1
ATOM 719 C C . ASP A 1 93 ? 1.364 -7.708 8.281 1.00 86.25 93 ASP A C 1
ATOM 721 O O . ASP A 1 93 ? 2.196 -8.526 7.878 1.00 86.25 93 ASP A O 1
ATOM 725 N N . LEU A 1 94 ? 1.652 -6.403 8.350 1.00 79.75 94 LEU A N 1
ATOM 726 C CA . LEU A 1 94 ? 2.943 -5.851 7.971 1.00 79.75 94 LEU A CA 1
ATOM 727 C C . LEU A 1 94 ? 3.971 -6.071 9.074 1.00 79.75 94 LEU A C 1
ATOM 729 O O . LEU A 1 94 ? 3.808 -5.681 10.228 1.00 79.75 94 LEU A O 1
ATOM 733 N N . GLN A 1 95 ? 5.122 -6.585 8.672 1.00 80.81 95 GLN A N 1
ATOM 734 C CA . GLN A 1 95 ? 6.330 -6.532 9.481 1.00 80.81 95 GLN A CA 1
ATOM 735 C C . GLN A 1 95 ? 6.964 -5.162 9.213 1.00 80.81 95 GLN A C 1
ATOM 737 O O . GLN A 1 95 ? 7.651 -4.978 8.201 1.00 80.81 95 GLN A O 1
ATOM 742 N N . ILE A 1 96 ? 6.621 -4.158 10.031 1.00 65.81 96 ILE A N 1
ATOM 743 C CA . ILE A 1 96 ? 6.890 -2.766 9.645 1.00 65.81 96 ILE A CA 1
ATOM 744 C C . ILE A 1 96 ? 8.371 -2.392 9.750 1.00 65.81 96 ILE A C 1
ATOM 746 O O . ILE A 1 96 ? 8.989 -2.633 10.789 1.00 65.81 96 ILE A O 1
ATOM 750 N N . PRO A 1 97 ? 8.939 -1.753 8.708 1.00 60.53 97 PRO A N 1
ATOM 751 C CA . PRO A 1 97 ? 10.350 -1.455 8.590 1.00 60.53 97 PRO A CA 1
ATOM 752 C C . PRO A 1 97 ? 10.655 0.035 8.320 1.00 60.53 97 PRO A C 1
ATOM 754 O O . PRO A 1 97 ? 9.803 0.910 8.187 1.00 60.53 97 PRO A O 1
ATOM 757 N N . ILE A 1 98 ? 11.954 0.283 8.280 1.00 60.06 98 ILE A N 1
ATOM 758 C CA . ILE A 1 98 ? 12.693 1.536 8.137 1.00 60.06 98 ILE A CA 1
ATOM 759 C C . ILE A 1 98 ? 12.030 2.523 7.152 1.00 60.06 98 ILE A C 1
ATOM 761 O O . ILE A 1 98 ? 11.855 2.219 5.971 1.00 60.06 98 ILE A O 1
ATOM 765 N N . ALA A 1 99 ? 11.724 3.733 7.630 1.00 63.38 99 ALA A N 1
ATOM 766 C CA . ALA A 1 99 ? 11.440 4.873 6.763 1.00 63.38 99 ALA A CA 1
ATOM 767 C C . ALA A 1 99 ? 12.755 5.354 6.132 1.00 63.38 99 ALA A C 1
ATOM 769 O O . ALA A 1 99 ? 13.704 5.695 6.842 1.00 63.38 99 ALA A O 1
ATOM 770 N N . GLU A 1 100 ? 12.817 5.385 4.804 1.00 68.00 100 GLU A N 1
ATOM 771 C CA . GLU A 1 100 ? 13.993 5.844 4.066 1.00 68.00 100 GLU A CA 1
ATOM 772 C C . GLU A 1 100 ? 13.678 7.134 3.309 1.00 68.00 100 GLU A C 1
ATOM 774 O O . GLU A 1 100 ? 12.567 7.356 2.818 1.00 68.00 100 GLU A O 1
ATOM 779 N N . LYS A 1 101 ? 14.684 8.001 3.181 1.00 65.38 101 LYS A N 1
ATOM 780 C CA . LYS A 1 101 ? 14.592 9.163 2.298 1.00 65.38 101 LYS A CA 1
ATOM 781 C C . LYS A 1 101 ? 14.561 8.675 0.847 1.00 65.38 101 LYS A C 1
ATOM 783 O O . LYS A 1 101 ? 15.481 7.983 0.417 1.00 65.38 101 LYS A O 1
ATOM 788 N N . GLY A 1 102 ? 13.542 9.062 0.089 1.00 66.19 102 GLY A N 1
ATOM 789 C CA . GLY A 1 102 ? 13.413 8.706 -1.322 1.00 66.19 102 GLY A CA 1
ATOM 790 C C . GLY A 1 102 ? 12.066 9.123 -1.899 1.00 66.19 102 GLY A C 1
ATOM 791 O O . GLY A 1 102 ? 11.181 9.542 -1.157 1.00 66.19 102 GLY A O 1
ATOM 792 N N . ASP A 1 103 ? 11.929 8.991 -3.218 1.00 67.19 103 ASP A N 1
ATOM 793 C CA . ASP A 1 103 ? 10.709 9.374 -3.923 1.00 67.19 103 ASP A CA 1
ATOM 794 C C . ASP A 1 103 ? 9.535 8.450 -3.582 1.00 67.19 103 ASP A C 1
ATOM 796 O O . ASP A 1 103 ? 9.678 7.231 -3.377 1.00 67.19 103 ASP A O 1
ATOM 800 N N . TRP A 1 104 ? 8.350 9.053 -3.550 1.00 76.12 104 TRP A N 1
ATOM 801 C CA . TRP A 1 104 ? 7.092 8.336 -3.440 1.00 76.12 104 TRP A CA 1
ATOM 802 C C . TRP A 1 104 ? 6.863 7.430 -4.634 1.00 76.12 104 TRP A C 1
ATOM 804 O O . TRP A 1 104 ? 7.219 7.737 -5.770 1.00 76.12 104 TRP A O 1
ATOM 814 N N . MET A 1 105 ? 6.219 6.304 -4.355 1.00 75.88 105 MET A N 1
ATOM 815 C CA . MET A 1 105 ? 5.739 5.413 -5.389 1.00 75.88 105 MET A CA 1
ATOM 816 C C . MET A 1 105 ? 4.221 5.516 -5.447 1.00 75.88 105 MET A C 1
ATOM 818 O O . MET A 1 105 ? 3.530 5.028 -4.559 1.00 75.88 105 MET A O 1
ATOM 822 N N . THR A 1 106 ? 3.713 6.161 -6.489 1.00 81.00 106 THR A N 1
ATOM 823 C CA . THR A 1 106 ? 2.275 6.260 -6.758 1.00 81.00 106 THR A CA 1
ATOM 824 C C . THR A 1 106 ? 1.835 5.045 -7.568 1.00 81.00 106 THR A C 1
ATOM 826 O O . THR A 1 106 ? 2.469 4.691 -8.564 1.00 81.00 106 THR A O 1
ATOM 829 N N . SER A 1 107 ? 0.721 4.423 -7.183 1.00 81.12 107 SER A N 1
ATOM 830 C CA . SER A 1 107 ? 0.060 3.417 -8.014 1.00 81.12 107 SER A CA 1
ATOM 831 C C . SER A 1 107 ? -0.639 4.081 -9.207 1.00 81.12 107 SER A C 1
ATOM 833 O O . SER A 1 107 ? -1.598 4.847 -8.999 1.00 81.12 107 SER A O 1
ATOM 835 N N . PRO A 1 108 ? -0.213 3.795 -10.458 1.00 80.81 108 PRO A N 1
ATOM 836 C CA . PRO A 1 108 ? -0.893 4.300 -11.644 1.00 80.81 108 PRO A CA 1
ATOM 837 C C . PRO A 1 108 ? -2.345 3.828 -11.657 1.00 80.81 108 PRO A C 1
ATOM 839 O O . PRO A 1 108 ? -2.612 2.661 -11.377 1.00 80.81 108 PRO A O 1
ATOM 842 N N . ARG A 1 109 ? -3.292 4.699 -12.036 1.00 78.88 109 ARG A N 1
ATOM 843 C CA . ARG A 1 109 ? -4.733 4.367 -12.024 1.00 78.88 109 ARG A CA 1
ATOM 844 C C . ARG A 1 109 ? -5.065 3.060 -12.754 1.00 78.88 109 ARG A C 1
ATOM 846 O O . ARG A 1 109 ? -5.909 2.315 -12.280 1.00 78.88 109 ARG A O 1
ATOM 853 N N . SER A 1 110 ? -4.381 2.764 -13.859 1.00 79.88 110 SER A N 1
ATOM 854 C CA . SER A 1 110 ? -4.576 1.541 -14.652 1.00 79.88 110 SER A CA 1
ATOM 855 C C . SER A 1 110 ? -4.122 0.250 -13.964 1.00 79.88 110 SER A C 1
ATOM 857 O O . SER A 1 110 ? -4.473 -0.829 -14.427 1.00 79.88 110 SER A O 1
ATOM 859 N N . GLN A 1 111 ? -3.334 0.347 -12.894 1.00 80.06 111 GLN A N 1
ATOM 860 C CA . GLN A 1 111 ? -2.794 -0.792 -12.151 1.00 80.06 111 GLN A CA 1
ATOM 861 C C . GLN A 1 111 ? -3.351 -0.880 -10.724 1.00 80.06 111 GLN A C 1
ATOM 863 O O . GLN A 1 111 ? -2.926 -1.746 -9.962 1.00 80.06 111 GLN A O 1
ATOM 868 N N . ARG A 1 112 ? -4.274 0.015 -10.339 1.00 83.50 112 ARG A N 1
ATOM 869 C CA . ARG A 1 112 ? -4.866 0.001 -9.000 1.00 83.50 112 ARG A CA 1
ATOM 870 C C . ARG A 1 112 ? -5.798 -1.209 -8.861 1.00 83.50 112 ARG A C 1
ATOM 872 O O . ARG A 1 112 ? -6.706 -1.356 -9.681 1.00 83.50 112 ARG A O 1
ATOM 879 N N . PRO A 1 113 ? -5.616 -2.056 -7.834 1.00 87.81 113 PRO A N 1
ATOM 880 C CA . PRO A 1 113 ? -6.571 -3.110 -7.528 1.00 87.81 113 PRO A CA 1
ATOM 881 C C . PRO A 1 113 ? -7.912 -2.495 -7.106 1.00 87.81 113 PRO A C 1
ATOM 883 O O . PRO A 1 113 ? -7.958 -1.366 -6.609 1.00 87.81 113 PRO A O 1
ATOM 886 N N . SER A 1 114 ? -9.002 -3.253 -7.276 1.00 88.06 114 SER A N 1
ATOM 887 C CA . SER A 1 114 ? -10.322 -2.835 -6.787 1.00 88.06 114 SER A CA 1
ATOM 888 C C . SER A 1 114 ? -10.267 -2.519 -5.288 1.00 88.06 114 SER A C 1
ATOM 890 O O . SER A 1 114 ? -9.603 -3.205 -4.506 1.00 88.06 114 SER A O 1
ATOM 892 N N . ALA A 1 115 ? -10.973 -1.456 -4.911 1.00 88.81 115 ALA A N 1
ATOM 893 C CA . ALA A 1 115 ? -11.151 -1.016 -3.537 1.00 88.81 115 ALA A CA 1
ATOM 894 C C . ALA A 1 115 ? -12.559 -1.341 -3.001 1.00 88.81 115 ALA A C 1
ATOM 896 O O . ALA A 1 115 ? -12.882 -0.948 -1.889 1.00 88.81 115 ALA A O 1
ATOM 897 N N . ASP A 1 116 ? -13.388 -2.080 -3.751 1.00 91.94 116 ASP A N 1
ATOM 898 C CA . ASP A 1 116 ? -14.819 -2.276 -3.446 1.00 91.94 116 ASP A CA 1
ATOM 899 C C . ASP A 1 116 ? -15.071 -3.052 -2.142 1.00 91.94 116 ASP A C 1
ATOM 901 O O . ASP A 1 116 ? -16.170 -3.034 -1.594 1.00 91.94 116 ASP A O 1
ATOM 905 N N . PHE A 1 117 ? -14.057 -3.765 -1.644 1.00 92.31 117 PHE A N 1
ATOM 906 C CA . PHE A 1 117 ? -14.130 -4.497 -0.379 1.00 92.31 117 PHE A CA 1
ATOM 907 C C . PHE A 1 117 ? -13.859 -3.610 0.850 1.00 92.31 117 PHE A C 1
ATOM 909 O O . PHE A 1 117 ? -14.057 -4.065 1.982 1.00 92.31 117 PHE A O 1
ATOM 916 N N . LEU A 1 118 ? -13.368 -2.386 0.637 1.00 90.00 118 LEU A N 1
ATOM 917 C CA . LEU A 1 118 ? -13.123 -1.398 1.679 1.00 90.00 118 LEU A CA 1
ATOM 918 C C . LEU A 1 118 ? -14.410 -0.622 1.963 1.00 90.00 118 LEU A C 1
ATOM 920 O O . LEU A 1 118 ? -15.187 -0.308 1.066 1.00 90.00 118 LEU A O 1
ATOM 924 N N . THR A 1 119 ? -14.627 -0.306 3.234 1.00 91.19 119 THR A N 1
ATOM 925 C CA . THR A 1 119 ? -15.729 0.548 3.686 1.00 91.19 119 THR A CA 1
ATOM 926 C C . THR A 1 119 ? -15.428 2.015 3.404 1.00 91.19 119 THR A C 1
ATOM 928 O O . THR A 1 119 ? -16.305 2.755 2.969 1.00 91.19 119 THR A O 1
ATOM 931 N N . GLU A 1 120 ? -14.179 2.424 3.621 1.00 86.56 120 GLU A N 1
ATOM 932 C CA . GLU A 1 120 ? -13.710 3.784 3.375 1.00 86.56 120 GLU A CA 1
ATOM 933 C C . GLU A 1 120 ? -12.368 3.736 2.653 1.00 86.56 120 GLU A C 1
ATOM 935 O O . GLU A 1 120 ? -11.532 2.871 2.927 1.00 86.56 120 GLU A O 1
ATOM 940 N N . VAL A 1 121 ? -12.155 4.672 1.731 1.00 83.62 121 VAL A N 1
ATOM 941 C CA . VAL A 1 121 ? -10.894 4.807 1.004 1.00 83.62 121 VAL A CA 1
ATOM 942 C C . VAL A 1 121 ? -10.453 6.259 1.070 1.00 83.62 121 VAL A C 1
ATOM 944 O O . VAL A 1 121 ? -11.137 7.160 0.586 1.00 83.62 121 VAL A O 1
ATOM 947 N N . TYR A 1 122 ? -9.281 6.468 1.646 1.00 78.94 122 TYR A N 1
ATOM 948 C CA . TYR A 1 122 ? -8.604 7.746 1.732 1.00 78.94 122 TYR A CA 1
ATOM 949 C C . TYR A 1 122 ? -7.532 7.770 0.651 1.00 78.94 122 TYR A C 1
ATOM 951 O O . TYR A 1 122 ? -6.455 7.193 0.805 1.00 78.94 122 TYR A O 1
ATOM 959 N N . VAL A 1 123 ? -7.856 8.407 -0.473 1.00 67.94 123 VAL A N 1
ATOM 960 C CA . VAL A 1 123 ? -6.891 8.673 -1.540 1.00 67.94 123 VAL A CA 1
ATOM 961 C C . VAL A 1 123 ? -6.680 10.175 -1.619 1.00 67.94 123 VAL A C 1
ATOM 963 O O . VAL A 1 123 ? -7.608 10.889 -1.998 1.00 67.94 123 VAL A O 1
ATOM 966 N N . GLU A 1 124 ? -5.484 10.667 -1.295 1.00 59.22 124 GLU A N 1
ATOM 967 C CA . GLU A 1 124 ? -5.147 12.039 -1.684 1.00 59.22 124 GLU A CA 1
ATOM 968 C C . GLU A 1 124 ? -5.061 12.065 -3.215 1.00 59.22 124 GLU A C 1
ATOM 970 O O . GLU A 1 124 ? -4.341 11.272 -3.833 1.00 59.22 124 GLU A O 1
ATOM 975 N N . MET A 1 125 ? -5.912 12.885 -3.836 1.00 50.22 125 MET A N 1
ATOM 976 C CA . MET A 1 125 ? -5.934 13.025 -5.286 1.00 50.22 125 MET A CA 1
ATOM 977 C C . MET A 1 125 ? -4.671 13.767 -5.726 1.00 50.22 125 MET A C 1
ATOM 979 O O . MET A 1 125 ? -4.455 14.896 -5.295 1.00 50.22 125 MET A O 1
ATOM 983 N N . GLU A 1 126 ? -3.867 13.122 -6.578 1.00 47.06 126 GLU A N 1
ATOM 984 C CA . GLU A 1 126 ? -2.934 13.821 -7.478 1.00 47.06 126 GLU A CA 1
ATOM 985 C C . GLU A 1 126 ? -3.686 14.802 -8.384 1.00 47.06 126 GLU A C 1
ATOM 987 O O . GLU A 1 126 ? -4.763 14.413 -8.911 1.00 47.06 126 GLU A O 1
#

pLDDT: mean 71.21, std 17.3, range [31.7, 92.31]

Sequence (126 aa):
MKPAAASGTMPRDGGTMHADADAIALICGAMRVHAQVRGYLDGRGIRFCPHALGIRGEDTYVLGLVLDERREPVANGPDWRWLMEWRWIRVADLQIPIAEKGDWMTSPRSQRPSADFLTEVYVEME

Nearest PDB structures (foldseek):
  5ejl-assembly1_A  TM=3.346E-01  e=1.828E+00  Klebsiella pneumoniae
  6x50-assembly1_A  TM=3.637E-01  e=5.140E+00  Escherichia coli
  3rv8-assembly2_B  TM=2.261E-01  e=1.223E+00  Mycobacterium tuberculosis
  8qc4-assembly1_A  TM=2.539E-01  e=2.581E+00  Mycobacterium tuberculosis H37Rv
  6zqd-assembly1_JP  TM=1.186E-01  e=9.128E+00  Saccharomyces cerevisiae S288C

Mean predicted aligned error: 11.82 Å

Foldseek 3Di:
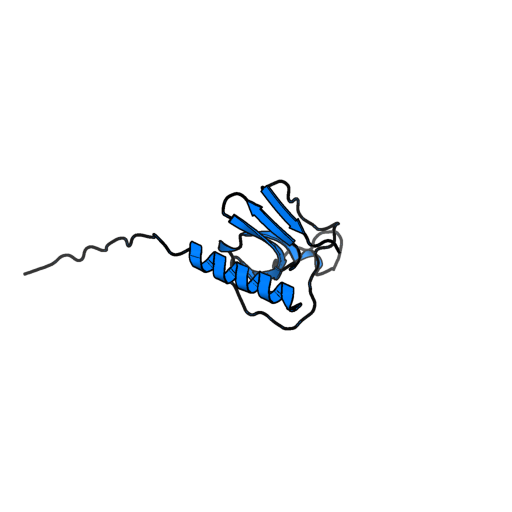DDDDDDPDDDDPDDPQPVQLVVLVVVLVVCLVVQWWWWWDAPNWIKTFQSQKWFADPPWI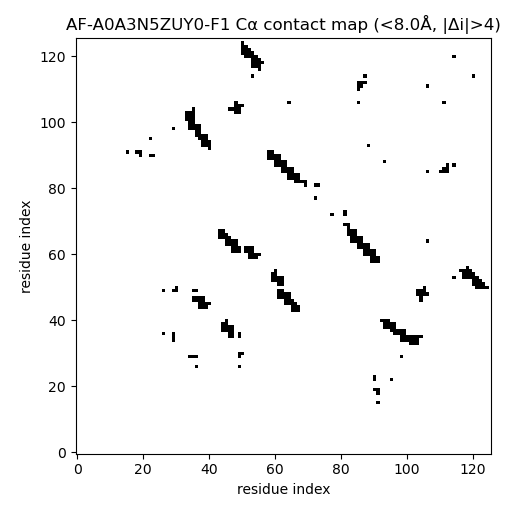WTWIWTQAPDPDDDPPDPDSCVRIATDTHTSSRIPGDDTHHDHHDHDDPVRHDDPVNTPDMGGDDD

Solvent-accessible surface area (backbone atoms only — not comparable to full-atom values): 7749 Å² total; per-residue (Å²): 133,90,82,85,84,80,85,74,82,76,82,94,77,86,75,62,74,64,57,38,52,56,51,49,50,50,52,55,51,30,49,76,69,59,35,26,46,41,36,30,47,97,88,29,50,28,41,40,21,74,52,32,40,32,30,43,89,93,42,47,27,36,34,24,39,35,48,48,89,67,90,68,81,63,96,86,58,98,52,74,66,78,31,47,46,56,39,80,40,52,51,80,67,44,53,80,53,71,77,41,90,47,77,75,48,77,74,54,79,94,60,56,61,87,61,84,83,40,77,42,76,49,62,68,80,128

Secondary structure (DSSP, 8-state):
-------------S-HHHHHHHHHHHHHHHHHTTPEEEEEETTEEEEEEEEEEEEETTEEEEEEEEE----S--TT-S-GGGGEEEEEEEGGG-B---EES-------GGGPPP-TT-SEEEE---